Protein AF-A0A125QHY8-F1 (afdb_monomer)

Radius of gyration: 16.44 Å; Cα contacts (8 Å, |Δi|>4): 92; chains: 1; bounding box: 34×22×56 Å

Structure (mmCIF, N/CA/C/O backbone):
data_AF-A0A125QHY8-F1
#
_entry.id   AF-A0A125QHY8-F1
#
loop_
_atom_site.group_PDB
_atom_site.id
_atom_site.type_symbol
_atom_site.label_atom_id
_atom_site.label_alt_id
_atom_site.label_comp_id
_atom_site.label_asym_id
_atom_site.label_entity_id
_atom_site.label_seq_id
_atom_site.pdbx_PDB_ins_code
_atom_site.Cartn_x
_atom_site.Cartn_y
_atom_site.Cartn_z
_atom_site.occu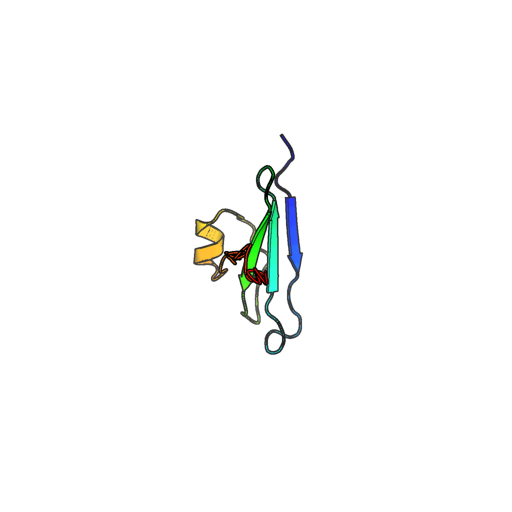pancy
_atom_site.B_iso_or_equiv
_atom_site.auth_seq_id
_atom_site.auth_comp_id
_atom_site.auth_asym_id
_atom_site.auth_atom_id
_atom_site.pdbx_PDB_model_num
ATOM 1 N N . MET A 1 1 ? -19.271 14.869 8.918 1.00 53.28 1 MET A N 1
ATOM 2 C CA . MET A 1 1 ? -18.326 13.791 8.555 1.00 53.28 1 MET A CA 1
ATOM 3 C C . MET A 1 1 ? -17.267 14.384 7.642 1.00 53.28 1 MET A C 1
ATOM 5 O O . MET A 1 1 ? -17.637 15.159 6.770 1.00 53.28 1 MET A O 1
ATOM 9 N N . LEU A 1 2 ? -15.984 14.098 7.877 1.00 55.75 2 LEU A N 1
ATOM 10 C CA . LEU A 1 2 ? -14.904 14.491 6.963 1.00 55.75 2 LEU A CA 1
ATOM 11 C C . LEU A 1 2 ? -15.039 13.669 5.673 1.00 55.75 2 LEU A C 1
ATOM 13 O O . LEU A 1 2 ? -15.354 12.481 5.746 1.00 55.75 2 LEU A O 1
ATOM 17 N N . ALA A 1 3 ? -14.854 14.294 4.510 1.00 60.03 3 ALA A N 1
ATOM 18 C CA . ALA A 1 3 ? -14.831 13.564 3.245 1.00 60.03 3 ALA A CA 1
ATOM 19 C C . ALA A 1 3 ? -13.652 12.568 3.241 1.00 60.03 3 ALA A C 1
ATOM 21 O O . ALA A 1 3 ? -12.616 12.883 3.836 1.00 60.03 3 ALA A O 1
ATOM 22 N N . PRO A 1 4 ? -13.776 11.398 2.585 1.00 68.06 4 PRO A N 1
ATOM 23 C CA . PRO A 1 4 ? -12.665 10.464 2.448 1.00 68.06 4 PRO A CA 1
ATOM 24 C C . PRO A 1 4 ? -11.469 11.182 1.823 1.00 68.06 4 PRO A C 1
ATOM 26 O O . PRO A 1 4 ? -11.569 11.721 0.721 1.00 68.06 4 PRO A O 1
ATOM 29 N N . ALA A 1 5 ? -10.351 11.210 2.544 1.00 84.94 5 ALA A N 1
ATOM 30 C CA . ALA A 1 5 ? -9.110 11.800 2.071 1.00 84.94 5 ALA A CA 1
ATOM 31 C C . ALA A 1 5 ? -8.089 10.689 1.849 1.00 84.94 5 ALA A C 1
ATOM 33 O O . ALA A 1 5 ? -7.936 9.792 2.681 1.00 84.94 5 ALA A O 1
ATOM 34 N N . ALA A 1 6 ? -7.387 10.756 0.724 1.00 91.31 6 ALA A N 1
ATOM 35 C CA . ALA A 1 6 ? -6.319 9.829 0.409 1.00 91.31 6 ALA A CA 1
ATOM 36 C C . ALA A 1 6 ? -5.100 10.583 -0.107 1.00 91.31 6 ALA A C 1
ATOM 38 O O . ALA A 1 6 ? -5.217 11.553 -0.855 1.00 91.31 6 ALA A O 1
ATOM 39 N N . TYR A 1 7 ? -3.929 10.111 0.298 1.00 93.00 7 TYR A N 1
ATOM 40 C CA . TYR A 1 7 ? -2.646 10.555 -0.212 1.00 93.00 7 TYR A CA 1
ATOM 41 C C . TYR A 1 7 ? -1.967 9.379 -0.905 1.00 93.00 7 TYR A C 1
ATOM 43 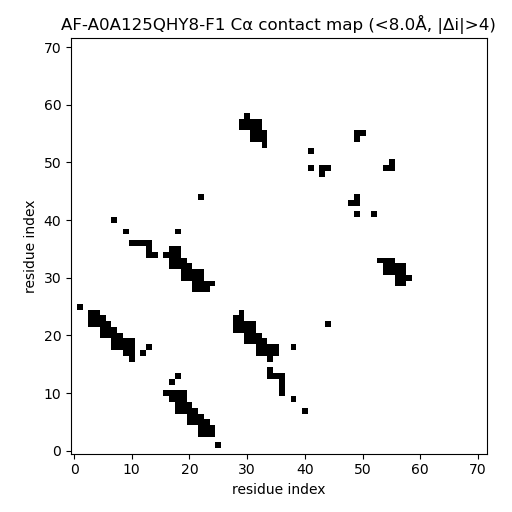O O . TYR A 1 7 ? -1.791 8.323 -0.300 1.00 93.00 7 TYR A O 1
ATOM 51 N N . LEU A 1 8 ? -1.590 9.566 -2.169 1.00 94.00 8 LEU A N 1
ATOM 52 C CA . LEU A 1 8 ? -0.927 8.555 -2.984 1.00 94.00 8 LEU A CA 1
ATOM 53 C C . LEU A 1 8 ? 0.469 9.040 -3.382 1.00 94.00 8 LEU A C 1
ATOM 55 O O . LEU A 1 8 ? 0.610 10.052 -4.065 1.00 94.00 8 LEU A O 1
ATOM 59 N N . GLY A 1 9 ? 1.485 8.273 -2.998 1.00 94.06 9 GLY A N 1
ATOM 60 C CA . GLY A 1 9 ? 2.862 8.423 -3.450 1.00 94.06 9 GLY A CA 1
ATOM 61 C C . GLY A 1 9 ? 3.263 7.239 -4.323 1.00 94.06 9 GLY A C 1
ATOM 62 O O . GLY A 1 9 ? 3.450 6.133 -3.819 1.00 94.06 9 GLY A O 1
ATOM 63 N N . LEU A 1 10 ? 3.412 7.466 -5.630 1.00 93.19 10 LEU A N 1
ATOM 64 C CA . LEU A 1 10 ? 3.937 6.461 -6.556 1.00 93.19 10 LEU A CA 1
ATOM 65 C C . LEU A 1 10 ? 5.464 6.525 -6.588 1.00 93.19 10 LEU A C 1
ATOM 67 O O . LEU A 1 10 ? 6.046 7.588 -6.816 1.00 93.19 10 LEU A O 1
ATOM 71 N N . SER A 1 11 ? 6.116 5.385 -6.371 1.00 91.69 11 SER A N 1
ATOM 72 C CA . SER A 1 11 ? 7.575 5.309 -6.428 1.00 91.69 11 SER A CA 1
ATOM 73 C C . SER A 1 11 ? 8.068 5.333 -7.872 1.00 91.69 11 SER A C 1
ATOM 75 O O . SER A 1 11 ? 7.637 4.531 -8.695 1.00 91.69 11 SER A O 1
ATOM 77 N N . GLN A 1 12 ? 9.026 6.215 -8.164 1.00 88.38 12 GLN A N 1
ATOM 78 C CA . GLN A 1 12 ? 9.757 6.228 -9.438 1.00 88.38 12 GLN A CA 1
ATOM 79 C C . GLN A 1 12 ? 10.921 5.218 -9.457 1.00 88.38 12 GLN A C 1
ATOM 81 O O . GLN A 1 12 ? 11.508 4.969 -10.506 1.00 88.38 12 GLN A O 1
ATOM 86 N N . ALA A 1 13 ? 11.261 4.623 -8.306 1.00 89.25 13 ALA A N 1
ATOM 87 C CA . ALA A 1 13 ? 12.316 3.617 -8.162 1.00 89.25 13 ALA A CA 1
ATOM 88 C C . ALA A 1 13 ? 11.807 2.407 -7.345 1.00 89.25 13 ALA A C 1
ATOM 90 O O . ALA A 1 13 ? 12.191 2.235 -6.183 1.00 89.25 13 ALA A O 1
ATOM 91 N N . PRO A 1 14 ? 10.956 1.545 -7.939 1.00 83.69 14 PRO A N 1
ATOM 92 C CA . PRO A 1 14 ? 10.287 0.429 -7.254 1.00 83.69 14 PRO A CA 1
ATOM 93 C C . PRO A 1 14 ? 11.247 -0.577 -6.602 1.00 83.69 14 PRO A C 1
ATOM 95 O O . PRO A 1 14 ? 10.898 -1.228 -5.620 1.00 83.69 14 PRO A O 1
ATOM 98 N N . ALA A 1 15 ? 12.471 -0.686 -7.133 1.00 84.94 15 ALA A N 1
ATOM 99 C CA . ALA A 1 15 ? 13.526 -1.542 -6.593 1.00 84.94 15 ALA A CA 1
ATOM 100 C C . ALA A 1 15 ? 14.074 -1.056 -5.237 1.00 84.94 15 ALA A C 1
ATOM 102 O O . ALA A 1 15 ? 14.578 -1.863 -4.461 1.00 84.94 15 ALA A O 1
ATOM 103 N N . THR A 1 16 ? 13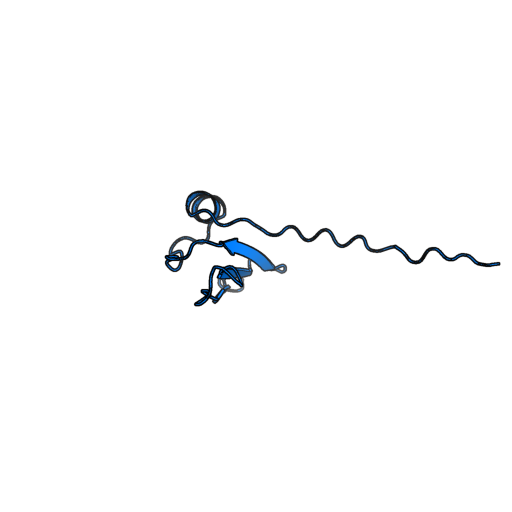.969 0.245 -4.949 1.00 87.06 16 THR A N 1
ATOM 104 C CA . THR A 1 16 ? 14.475 0.863 -3.713 1.00 87.06 16 THR A CA 1
ATOM 105 C C . THR A 1 16 ? 13.351 1.124 -2.716 1.00 87.06 16 THR A C 1
ATOM 107 O O . THR A 1 16 ? 13.532 0.937 -1.516 1.00 87.06 16 THR A O 1
ATOM 110 N N . SER A 1 17 ? 12.180 1.551 -3.196 1.00 85.56 17 SER A N 1
ATOM 111 C CA . SER A 1 17 ? 11.006 1.812 -2.361 1.00 85.56 17 SER A CA 1
ATOM 112 C C . SER A 1 17 ? 9.721 1.484 -3.113 1.00 85.56 17 SER A C 1
ATOM 114 O O . SER A 1 17 ? 9.614 1.768 -4.305 1.00 85.56 17 SER A O 1
ATOM 116 N N . GLY A 1 18 ? 8.734 0.926 -2.411 1.00 90.94 18 GLY A N 1
ATOM 117 C CA . GLY A 1 18 ? 7.388 0.723 -2.948 1.00 90.94 18 GLY A CA 1
ATOM 118 C C . GLY A 1 18 ? 6.570 2.016 -2.993 1.00 90.94 18 GLY A C 1
ATOM 119 O O . GLY A 1 18 ? 6.932 3.027 -2.393 1.00 90.94 18 GLY A O 1
ATOM 120 N N . SER A 1 19 ? 5.445 1.962 -3.696 1.00 94.94 19 SER A N 1
ATOM 121 C CA . SER A 1 19 ? 4.403 2.985 -3.652 1.00 94.94 19 SER A CA 1
ATOM 122 C C . SER A 1 19 ? 3.625 2.901 -2.338 1.00 94.94 19 SER A C 1
ATOM 124 O O . SER A 1 19 ? 3.436 1.811 -1.793 1.00 94.94 19 SER A O 1
ATOM 126 N N . LEU A 1 20 ? 3.162 4.052 -1.854 1.00 95.00 20 LEU A N 1
ATOM 127 C CA . LEU A 1 20 ? 2.436 4.208 -0.598 1.00 95.00 20 LEU A CA 1
ATOM 128 C C . LEU A 1 20 ? 1.095 4.896 -0.841 1.00 95.00 20 LEU A C 1
ATOM 130 O O . LEU A 1 20 ? 1.019 5.910 -1.531 1.00 95.00 20 LEU A O 1
ATOM 134 N N . LEU A 1 21 ? 0.050 4.363 -0.224 1.00 95.25 21 LEU A N 1
ATOM 135 C CA . LEU A 1 21 ? -1.271 4.964 -0.154 1.00 95.25 21 LEU A CA 1
ATOM 136 C C . LEU A 1 21 ? -1.639 5.120 1.323 1.00 95.25 21 LEU A C 1
ATOM 138 O O . LEU A 1 21 ? -1.671 4.143 2.064 1.00 95.25 21 LEU A O 1
ATOM 142 N N . MET A 1 22 ? -1.927 6.346 1.747 1.00 94.06 22 MET A N 1
ATOM 143 C CA . MET A 1 22 ? -2.521 6.634 3.049 1.00 94.06 22 MET A CA 1
ATOM 144 C C . MET A 1 22 ? -3.982 6.999 2.837 1.00 94.06 22 MET A C 1
ATOM 146 O O . MET A 1 22 ? -4.282 7.935 2.096 1.00 94.06 22 MET A O 1
ATOM 150 N N . ARG A 1 23 ? -4.887 6.278 3.489 1.00 92.19 23 ARG A N 1
ATOM 151 C CA . ARG A 1 23 ? -6.332 6.482 3.386 1.00 92.19 23 ARG A CA 1
ATOM 152 C C . ARG A 1 23 ? -6.874 6.849 4.760 1.00 92.19 23 ARG A C 1
ATOM 154 O O . ARG A 1 23 ? -6.692 6.096 5.706 1.00 92.19 23 ARG A O 1
ATOM 161 N N . VAL A 1 24 ? -7.537 7.994 4.877 1.00 88.62 24 VAL A N 1
ATOM 162 C CA . VAL A 1 24 ? -8.126 8.458 6.139 1.00 88.62 24 VAL A CA 1
ATOM 163 C C . VAL A 1 24 ? -9.609 8.108 6.145 1.00 88.62 24 VAL A C 1
ATOM 165 O O . VAL A 1 24 ? -10.394 8.703 5.401 1.00 88.62 24 VAL A O 1
ATOM 168 N N . GLN A 1 25 ? -9.991 7.139 6.977 1.00 82.12 25 GLN A N 1
ATOM 169 C CA . GLN A 1 25 ? -11.385 6.772 7.221 1.00 82.12 25 GLN A CA 1
ATOM 170 C C . GLN A 1 25 ? -11.701 6.981 8.704 1.00 82.12 25 GLN A C 1
ATOM 172 O O . GLN A 1 25 ? -11.266 6.228 9.566 1.00 82.12 25 GLN A O 1
ATOM 177 N N . GLY A 1 26 ? -12.457 8.032 9.027 1.00 80.75 26 GLY A N 1
ATOM 178 C CA . GLY A 1 26 ? -12.726 8.377 10.424 1.00 80.75 26 GLY A CA 1
ATOM 179 C C . GLY A 1 26 ? -11.520 9.037 11.099 1.00 80.75 26 GLY A C 1
ATOM 180 O O . GLY A 1 26 ? -11.015 10.037 10.592 1.00 80.75 26 GLY A O 1
ATOM 181 N N . SER A 1 27 ? -11.115 8.536 12.268 1.00 78.81 27 SER A N 1
ATOM 182 C CA . SER A 1 27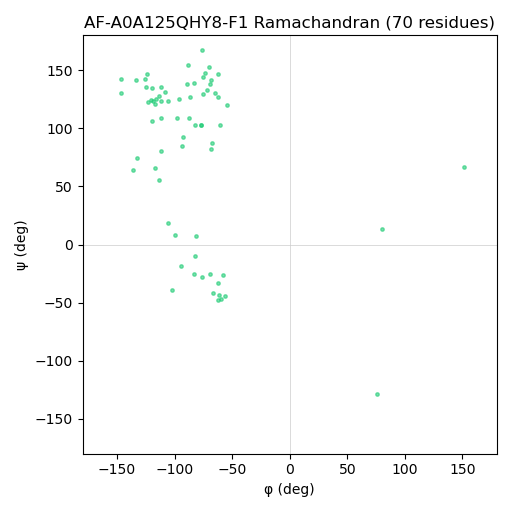 ? -10.067 9.140 13.107 1.00 78.81 27 SER A CA 1
ATOM 183 C C . SER A 1 27 ? -8.670 8.563 12.892 1.00 78.81 27 SER A C 1
ATOM 185 O O . SER A 1 27 ? -7.700 9.208 13.282 1.00 78.81 27 SER A O 1
ATOM 187 N N . GLU A 1 28 ? -8.556 7.376 12.298 1.00 82.19 28 GLU A N 1
ATOM 188 C CA . GLU A 1 28 ? -7.279 6.683 12.125 1.00 82.19 28 GLU A CA 1
ATOM 189 C C . GLU A 1 28 ? -6.981 6.461 10.634 1.00 82.19 28 GLU A C 1
ATOM 191 O O . GLU A 1 28 ? -7.879 6.101 9.866 1.00 82.19 28 GLU A O 1
ATOM 196 N N . PRO A 1 29 ? -5.744 6.731 10.185 1.00 88.50 29 PRO A N 1
ATOM 197 C CA . PRO A 1 29 ? -5.339 6.451 8.819 1.00 88.50 29 PRO A CA 1
ATOM 198 C C . PRO A 1 29 ? -4.913 4.990 8.646 1.00 88.50 29 PRO A C 1
ATOM 200 O O . PRO A 1 29 ? -4.131 4.461 9.434 1.00 88.50 29 PRO A O 1
ATOM 203 N N . ASP A 1 30 ? -5.324 4.389 7.534 1.00 91.38 30 ASP A N 1
ATOM 204 C CA . ASP A 1 30 ? -4.752 3.141 7.041 1.00 91.38 30 ASP A CA 1
ATOM 205 C C . ASP A 1 30 ? -3.576 3.434 6.113 1.00 91.38 30 ASP A C 1
ATOM 207 O O . ASP A 1 30 ? -3.662 4.298 5.231 1.00 91.38 30 ASP A O 1
ATOM 211 N N . ILE A 1 31 ? -2.501 2.663 6.252 1.00 92.69 31 ILE A N 1
ATOM 212 C CA . ILE A 1 31 ? -1.353 2.710 5.346 1.00 92.69 31 ILE A CA 1
ATOM 213 C C . ILE A 1 31 ? -1.336 1.450 4.493 1.00 92.69 31 ILE A C 1
ATOM 215 O O . ILE A 1 31 ? -1.420 0.340 5.008 1.00 92.69 31 ILE A O 1
ATOM 219 N N . TRP A 1 32 ? -1.179 1.626 3.187 1.00 95.56 32 TRP A N 1
ATOM 220 C CA . TRP A 1 32 ? -1.107 0.562 2.196 1.00 95.56 32 TRP A CA 1
ATOM 221 C C . TRP A 1 32 ? 0.164 0.704 1.361 1.00 95.56 32 TRP A C 1
ATOM 223 O O . TRP A 1 32 ? 0.569 1.815 1.012 1.00 95.56 32 TRP A O 1
ATOM 233 N N . LEU A 1 33 ? 0.785 -0.422 1.011 1.00 95.06 33 LEU A N 1
ATOM 234 C CA . LEU A 1 33 ? 2.002 -0.480 0.202 1.00 95.06 33 LEU A CA 1
ATOM 235 C C . LEU A 1 33 ? 1.811 -1.359 -1.035 1.00 95.06 33 LEU A C 1
ATOM 237 O O . LEU A 1 33 ? 1.117 -2.373 -0.985 1.00 95.06 33 LEU A O 1
ATOM 241 N N . ASN A 1 34 ? 2.476 -1.002 -2.134 1.00 94.94 34 AS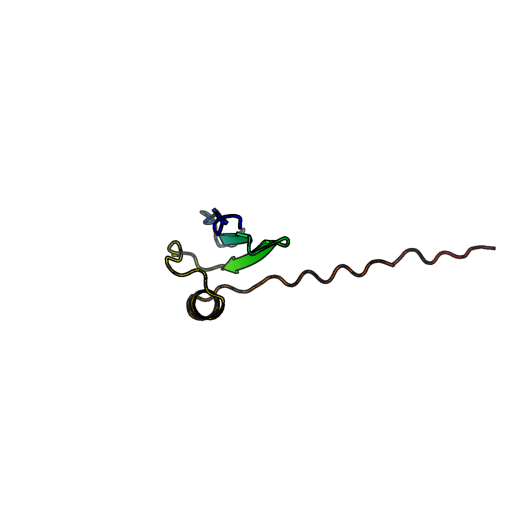N A N 1
ATOM 242 C CA . ASN A 1 34 ? 2.560 -1.832 -3.336 1.00 94.94 34 ASN A CA 1
ATOM 243 C C . ASN A 1 34 ? 3.917 -1.633 -4.027 1.00 94.94 34 ASN A C 1
ATOM 245 O O . ASN A 1 34 ? 4.348 -0.504 -4.251 1.00 94.94 34 ASN A O 1
ATOM 249 N N . ARG A 1 35 ? 4.619 -2.722 -4.357 1.00 92.38 35 ARG A N 1
ATOM 250 C CA . ARG A 1 35 ? 5.982 -2.682 -4.929 1.00 92.38 35 ARG A CA 1
ATOM 251 C C . ARG A 1 35 ? 6.024 -2.855 -6.450 1.00 92.38 35 ARG A C 1
ATOM 253 O O . ARG A 1 35 ? 7.102 -3.008 -7.018 1.00 92.38 35 ARG A O 1
ATOM 260 N N . SER A 1 36 ? 4.872 -2.847 -7.111 1.00 91.25 36 SER A N 1
ATOM 261 C CA . SER A 1 36 ? 4.799 -2.988 -8.566 1.00 91.25 36 SER A CA 1
ATOM 262 C C . SER A 1 36 ? 5.371 -1.759 -9.268 1.00 91.25 36 SER A C 1
ATOM 264 O O . SER A 1 36 ? 5.149 -0.629 -8.837 1.00 91.25 36 SER A O 1
ATOM 266 N N . ALA A 1 37 ? 6.079 -1.983 -10.377 1.00 86.00 37 ALA A N 1
ATOM 267 C CA . ALA A 1 37 ? 6.747 -0.911 -11.112 1.00 86.00 37 ALA A CA 1
ATOM 268 C C . ALA A 1 37 ? 5.809 -0.044 -11.963 1.00 86.00 37 ALA A C 1
ATOM 270 O O . ALA A 1 37 ? 6.077 1.134 -12.161 1.00 86.00 37 ALA A O 1
ATOM 271 N N . ASN A 1 38 ? 4.697 -0.617 -12.425 1.00 85.38 38 ASN A N 1
ATOM 272 C CA . ASN A 1 38 ? 3.727 0.050 -13.291 1.00 85.38 38 ASN A CA 1
ATOM 273 C C . ASN A 1 38 ? 2.385 0.158 -12.570 1.00 85.38 38 ASN A C 1
ATOM 275 O O . ASN A 1 38 ? 1.415 -0.509 -12.930 1.00 85.38 38 ASN A O 1
ATOM 279 N N . LEU A 1 39 ? 2.358 0.944 -11.498 1.00 89.62 39 LEU A N 1
ATOM 280 C CA . LEU A 1 39 ? 1.177 1.085 -10.660 1.00 89.62 39 LEU A CA 1
ATOM 281 C C . LEU A 1 39 ? 0.367 2.322 -11.056 1.00 89.62 39 LEU A C 1
ATOM 283 O O . LEU A 1 39 ? 0.891 3.434 -11.078 1.00 89.62 39 LEU A O 1
ATOM 287 N N . ALA A 1 40 ? -0.917 2.127 -11.347 1.00 87.94 40 ALA A N 1
ATOM 288 C CA . ALA A 1 40 ? -1.862 3.219 -11.548 1.00 87.94 40 ALA A CA 1
ATOM 289 C C . ALA A 1 40 ? -2.505 3.636 -10.218 1.00 87.94 40 ALA A C 1
ATOM 291 O O . ALA A 1 40 ? -2.615 2.837 -9.285 1.00 87.94 40 ALA A O 1
ATOM 292 N N . ALA A 1 41 ? -2.957 4.888 -10.145 1.00 86.75 41 ALA A N 1
ATOM 293 C CA . ALA A 1 41 ? -3.741 5.360 -9.012 1.00 86.75 41 ALA A CA 1
ATOM 294 C C . ALA A 1 41 ? -5.063 4.571 -8.912 1.00 86.75 41 ALA A C 1
ATOM 296 O O . ALA A 1 41 ? -5.790 4.509 -9.909 1.00 86.75 41 ALA A O 1
ATOM 297 N N . PRO A 1 42 ? -5.401 3.979 -7.750 1.00 89.56 42 PRO A N 1
ATOM 298 C CA . PRO A 1 42 ? -6.684 3.307 -7.570 1.00 89.56 42 PRO A CA 1
ATOM 299 C C . PRO A 1 42 ? -7.836 4.312 -7.662 1.00 89.56 42 PRO A C 1
ATOM 301 O O . PRO A 1 42 ? -7.817 5.344 -6.993 1.00 89.56 42 PRO A O 1
ATOM 304 N N . SER A 1 43 ? -8.846 4.008 -8.474 1.00 89.50 43 SER A N 1
ATOM 305 C CA . SER A 1 43 ? -10.101 4.770 -8.528 1.00 89.50 43 SER A CA 1
ATOM 306 C C . SER A 1 43 ? -11.089 4.350 -7.437 1.00 89.50 43 SER A C 1
ATOM 308 O O . SER A 1 43 ? -11.938 5.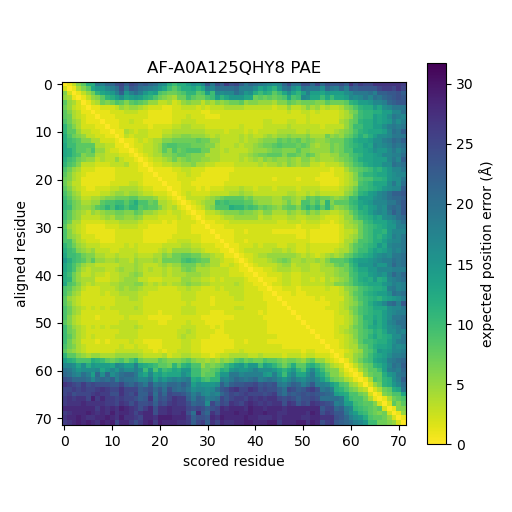141 -7.034 1.00 89.50 43 SER A O 1
ATOM 310 N N . ASP A 1 44 ? -10.960 3.113 -6.959 1.00 92.19 44 ASP A N 1
ATOM 311 C CA . ASP A 1 44 ? -11.710 2.539 -5.850 1.00 92.19 44 ASP A CA 1
ATOM 312 C C . ASP A 1 44 ? -10.748 2.304 -4.679 1.00 92.19 44 ASP A C 1
ATOM 314 O O . ASP A 1 44 ? -9.719 1.639 -4.818 1.00 92.19 44 ASP A O 1
ATOM 318 N N . LEU A 1 45 ? -11.077 2.901 -3.535 1.00 92.38 45 LEU A N 1
ATOM 319 C CA . LEU A 1 45 ? -10.285 2.842 -2.312 1.00 92.38 45 LEU A CA 1
ATOM 320 C C . LEU A 1 45 ? -10.915 1.926 -1.264 1.00 92.38 45 LEU A C 1
ATOM 322 O O . LEU A 1 45 ? -10.588 2.077 -0.094 1.00 92.38 45 LEU A O 1
ATOM 326 N N . THR A 1 46 ? -11.826 1.022 -1.625 1.00 92.62 46 THR A N 1
ATOM 327 C CA . THR A 1 46 ? -12.300 -0.044 -0.730 1.00 92.62 46 THR A CA 1
ATOM 328 C C . THR A 1 46 ? -11.204 -1.082 -0.485 1.00 92.62 46 THR A C 1
ATOM 330 O O . THR A 1 46 ? -10.341 -1.304 -1.333 1.00 92.62 46 THR A O 1
ATOM 333 N N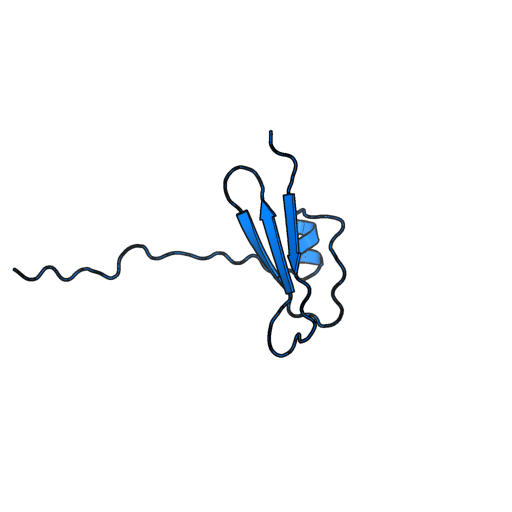 . ASP A 1 47 ? -11.237 -1.756 0.669 1.00 93.69 47 ASP A N 1
ATOM 334 C CA . ASP A 1 47 ? -10.222 -2.7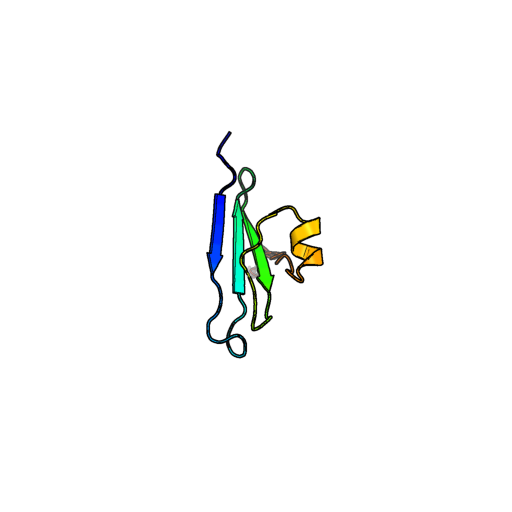63 1.024 1.00 93.69 47 ASP A CA 1
ATOM 335 C C . ASP A 1 47 ? -10.122 -3.864 -0.032 1.00 93.69 47 ASP A C 1
ATOM 337 O O . ASP A 1 47 ? -9.032 -4.230 -0.461 1.00 93.69 47 ASP A O 1
ATOM 341 N N . GLN A 1 48 ? -11.271 -4.355 -0.503 1.00 95.31 48 GLN A N 1
ATOM 342 C CA . GLN A 1 48 ? -11.330 -5.405 -1.513 1.00 95.31 48 GLN A CA 1
ATOM 343 C C . GLN A 1 48 ? -10.684 -4.969 -2.835 1.00 95.31 48 GLN A C 1
ATOM 345 O O . GLN A 1 48 ? -9.937 -5.750 -3.425 1.00 95.31 48 GLN A O 1
ATOM 350 N N . ALA A 1 49 ? -10.940 -3.739 -3.294 1.00 94.25 49 ALA A N 1
ATOM 351 C CA . ALA A 1 49 ? -10.342 -3.216 -4.520 1.00 94.25 49 ALA A CA 1
ATOM 352 C C . ALA A 1 49 ? -8.825 -3.033 -4.379 1.00 94.25 49 ALA A C 1
ATOM 354 O O . ALA A 1 49 ? -8.071 -3.407 -5.279 1.00 94.25 49 ALA A O 1
ATOM 355 N N . LEU A 1 50 ? -8.367 -2.526 -3.230 1.00 95.00 50 LEU A N 1
ATOM 356 C CA . LEU A 1 50 ? -6.944 -2.363 -2.934 1.00 95.00 50 LEU A CA 1
ATOM 357 C C . LEU A 1 50 ? -6.223 -3.717 -2.906 1.00 95.00 50 LEU A C 1
ATOM 359 O O . LEU A 1 50 ? -5.212 -3.881 -3.592 1.00 95.00 50 LEU A O 1
ATOM 363 N N . ILE A 1 51 ? -6.775 -4.710 -2.204 1.00 95.25 51 ILE A N 1
ATOM 364 C CA . ILE A 1 51 ? -6.233 -6.077 -2.155 1.00 95.25 51 ILE A CA 1
ATOM 365 C C . ILE A 1 51 ? -6.186 -6.695 -3.558 1.00 95.25 51 ILE A C 1
ATOM 367 O O . ILE A 1 51 ? -5.158 -7.244 -3.954 1.00 95.25 51 ILE A O 1
ATOM 371 N N . ALA A 1 52 ? -7.266 -6.576 -4.337 1.00 94.94 52 ALA A N 1
ATOM 372 C CA . ALA A 1 52 ? -7.328 -7.101 -5.702 1.00 94.94 52 ALA A CA 1
ATOM 373 C C . ALA A 1 52 ? -6.298 -6.439 -6.638 1.00 94.94 52 ALA A C 1
ATOM 375 O O . ALA A 1 52 ? -5.752 -7.100 -7.519 1.00 94.94 52 ALA A O 1
ATOM 376 N N . ALA A 1 53 ? -5.987 -5.159 -6.419 1.00 93.94 53 ALA A N 1
ATOM 377 C CA . ALA A 1 53 ? -4.937 -4.423 -7.123 1.00 93.94 53 ALA A CA 1
ATOM 378 C C . ALA A 1 53 ? -3.516 -4.671 -6.559 1.00 93.94 53 ALA A C 1
ATOM 380 O O . ALA A 1 53 ? -2.556 -4.015 -6.971 1.00 93.94 53 ALA A O 1
ATOM 381 N N . GLY A 1 54 ? -3.361 -5.615 -5.624 1.00 94.44 54 GLY A N 1
ATOM 382 C CA . GLY A 1 54 ? -2.073 -6.031 -5.064 1.00 94.44 54 GLY A CA 1
ATOM 383 C C . GLY A 1 54 ? -1.521 -5.110 -3.976 1.00 94.44 54 GLY A C 1
ATOM 384 O O . GLY A 1 54 ? -0.342 -5.209 -3.635 1.00 94.44 54 GLY A O 1
ATOM 385 N N . TRP A 1 55 ? -2.335 -4.199 -3.439 1.00 96.12 55 TRP A N 1
ATOM 386 C CA . TRP A 1 55 ? -1.956 -3.406 -2.275 1.00 96.12 55 TRP A CA 1
ATOM 387 C C . TRP A 1 55 ? -2.037 -4.240 -1.000 1.00 96.12 55 TRP A C 1
ATOM 389 O O . TRP A 1 55 ? -2.935 -5.062 -0.822 1.00 96.12 55 TRP A O 1
ATOM 399 N N . GLN A 1 56 ? -1.108 -3.987 -0.086 1.00 95.12 56 GLN A N 1
ATOM 400 C CA . GLN A 1 56 ? -1.030 -4.660 1.205 1.00 95.12 56 GLN A CA 1
ATOM 401 C C . GLN A 1 56 ? -1.130 -3.624 2.322 1.00 95.12 56 GLN A C 1
ATOM 403 O O . GLN A 1 56 ? -0.342 -2.676 2.350 1.00 95.12 56 GLN A O 1
ATOM 408 N N . GLN A 1 57 ? -2.087 -3.796 3.235 1.00 94.31 57 GLN A N 1
ATOM 409 C CA . GLN A 1 57 ? -2.232 -2.926 4.399 1.00 94.31 57 GLN A CA 1
ATOM 410 C C . GLN A 1 57 ? -1.099 -3.192 5.392 1.00 94.31 57 GLN A C 1
ATOM 412 O O . GLN A 1 57 ? -0.788 -4.338 5.723 1.00 94.31 57 GLN A O 1
ATOM 417 N N . VAL A 1 58 ? -0.479 -2.123 5.875 1.00 90.75 58 VAL A N 1
ATOM 418 C CA . VAL A 1 58 ? 0.519 -2.174 6.934 1.00 90.75 58 VAL A CA 1
ATOM 419 C C . VAL A 1 58 ? -0.207 -2.100 8.265 1.00 90.75 58 VAL A C 1
ATOM 421 O O . VAL A 1 58 ? -0.707 -1.048 8.654 1.00 90.75 58 VAL A O 1
ATOM 424 N N . VAL A 1 59 ? -0.227 -3.219 8.982 1.00 82.06 59 VAL A N 1
ATOM 425 C CA . VAL A 1 59 ? -0.682 -3.264 10.371 1.00 82.06 59 VAL A CA 1
ATOM 426 C C . VAL A 1 59 ? 0.548 -3.091 11.253 1.00 82.06 59 VAL A C 1
ATOM 428 O O . VAL A 1 59 ? 1.275 -4.043 11.531 1.00 82.06 59 VAL A O 1
ATOM 431 N N . ALA A 1 60 ? 0.839 -1.848 11.633 1.00 68.38 60 ALA A N 1
ATOM 432 C CA . ALA A 1 60 ? 1.900 -1.577 12.592 1.00 68.38 60 ALA A CA 1
ATOM 433 C C . ALA A 1 60 ? 1.385 -1.908 13.997 1.00 68.38 60 ALA A C 1
ATOM 435 O O . ALA A 1 60 ? 0.617 -1.149 14.584 1.00 68.38 60 ALA A O 1
ATOM 436 N N . GLN A 1 61 ? 1.804 -3.049 14.539 1.00 59.59 61 GLN A N 1
ATOM 437 C CA . GLN A 1 61 ? 1.593 -3.352 15.947 1.00 59.59 61 GLN A CA 1
ATOM 438 C C . GLN A 1 61 ? 2.705 -2.653 16.737 1.00 59.59 61 GLN A C 1
ATOM 440 O O . GLN A 1 61 ? 3.863 -3.064 16.710 1.00 59.59 61 GLN A O 1
ATOM 445 N N . PHE A 1 62 ? 2.376 -1.533 17.379 1.00 56.91 62 PHE A N 1
ATOM 446 C CA . PHE A 1 62 ? 3.286 -0.902 18.328 1.00 56.91 62 PHE A CA 1
ATOM 447 C C . PHE A 1 62 ? 3.235 -1.695 19.634 1.00 56.91 62 PHE A C 1
ATOM 449 O O . PHE A 1 62 ? 2.296 -1.540 20.416 1.00 56.91 62 PHE A O 1
ATOM 456 N N . ASP A 1 63 ? 4.247 -2.525 19.892 1.00 56.53 63 ASP A N 1
ATOM 457 C CA . ASP A 1 63 ? 4.476 -3.077 21.228 1.00 56.53 63 ASP A CA 1
ATOM 458 C C . ASP A 1 63 ? 4.901 -1.937 22.164 1.00 56.53 63 ASP A C 1
ATOM 460 O O . ASP A 1 63 ? 6.081 -1.619 22.340 1.00 56.53 63 ASP A O 1
ATOM 464 N N . ALA A 1 64 ? 3.913 -1.268 22.755 1.00 61.31 64 ALA A N 1
ATOM 465 C CA . ALA A 1 64 ? 4.119 -0.289 23.807 1.00 61.31 64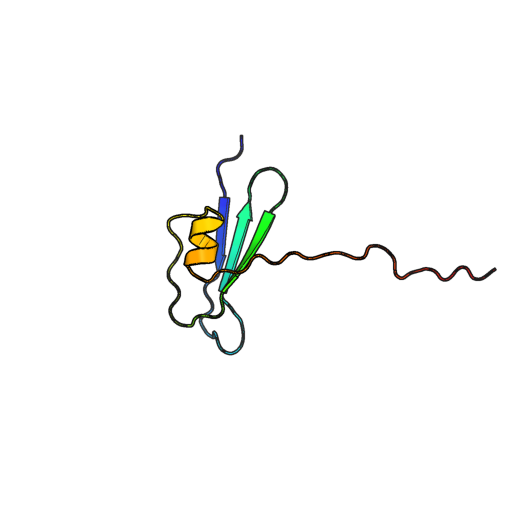 ALA A CA 1
ATOM 466 C C . ALA A 1 64 ? 4.605 -1.000 25.083 1.00 61.31 64 ALA A C 1
ATOM 468 O O . ALA A 1 64 ? 3.819 -1.294 25.980 1.00 61.31 64 ALA A O 1
ATOM 469 N N . GLY A 1 65 ? 5.905 -1.291 25.186 1.00 59.47 65 GLY A N 1
ATOM 470 C CA . GLY A 1 65 ? 6.493 -1.668 26.473 1.00 59.47 65 GLY A CA 1
ATOM 471 C C . GLY A 1 65 ? 7.707 -2.585 26.435 1.00 59.47 65 GLY A C 1
ATOM 472 O O . GLY A 1 65 ? 7.654 -3.675 26.996 1.00 59.47 65 GLY A O 1
ATOM 473 N N . VAL A 1 66 ? 8.843 -2.115 25.912 1.00 64.25 66 VAL A N 1
ATOM 474 C CA . VAL A 1 66 ? 10.155 -2.693 26.268 1.00 64.25 66 VAL A CA 1
ATOM 475 C C . VAL A 1 66 ? 10.993 -1.681 27.049 1.00 64.25 66 VAL A C 1
ATOM 477 O O . VAL A 1 66 ? 12.122 -1.363 26.704 1.00 64.25 66 VAL A O 1
ATOM 480 N N . THR A 1 67 ? 10.442 -1.175 28.149 1.00 63.34 67 THR A N 1
ATOM 481 C CA . THR A 1 67 ? 11.227 -0.565 29.235 1.00 63.34 67 THR A CA 1
ATOM 482 C C . THR A 1 67 ? 10.704 -1.057 30.578 1.00 63.34 67 THR A C 1
ATOM 484 O O . THR A 1 67 ? 10.219 -0.305 31.414 1.00 63.34 67 THR A O 1
ATOM 487 N N . ARG A 1 68 ? 10.834 -2.366 30.821 1.00 65.31 68 ARG A N 1
ATOM 488 C CA . ARG A 1 68 ? 10.898 -2.882 32.193 1.00 65.31 68 ARG A CA 1
ATOM 489 C C . ARG A 1 68 ? 12.363 -3.003 32.598 1.00 65.31 68 ARG A C 1
ATOM 491 O O . ARG A 1 68 ? 12.950 -4.072 32.500 1.00 65.31 68 ARG A O 1
ATOM 498 N N . GLN A 1 69 ? 12.946 -1.912 33.082 1.00 62.78 69 GLN A N 1
ATOM 499 C CA . GLN A 1 69 ? 13.993 -2.025 34.093 1.00 62.78 69 GLN A CA 1
ATOM 500 C C . GLN A 1 69 ? 13.431 -1.463 35.394 1.00 62.78 69 GLN A C 1
ATOM 502 O O . GLN A 1 69 ? 13.682 -0.324 35.767 1.00 62.78 69 GLN A O 1
ATOM 507 N N . HIS A 1 70 ? 12.650 -2.301 36.083 1.00 55.47 70 HIS A N 1
ATOM 508 C CA . HIS A 1 70 ? 12.639 -2.247 37.538 1.00 55.47 70 HIS A CA 1
ATOM 509 C C . HIS A 1 70 ? 14.072 -2.559 37.976 1.00 55.47 70 HIS A C 1
ATOM 511 O O . HIS A 1 70 ? 14.500 -3.713 37.924 1.00 55.47 70 HIS A O 1
ATOM 517 N N . ARG A 1 71 ? 14.832 -1.538 38.365 1.00 60.62 71 ARG A N 1
ATOM 518 C CA . ARG A 1 71 ? 15.939 -1.738 39.291 1.00 60.62 71 ARG A CA 1
ATOM 519 C C . ARG A 1 71 ? 15.576 -1.007 40.576 1.00 60.62 71 ARG A C 1
ATOM 521 O O . ARG A 1 71 ? 15.108 0.126 40.524 1.00 60.62 71 ARG A O 1
ATOM 528 N N . HIS A 1 72 ? 15.685 -1.787 41.645 1.00 58.69 72 HIS A N 1
ATOM 529 C CA . HIS A 1 72 ? 15.378 -1.501 43.039 1.00 58.69 72 HIS A CA 1
ATOM 530 C C . HIS A 1 72 ? 15.952 -0.183 43.550 1.00 58.69 72 HIS A C 1
ATOM 532 O O . HIS A 1 72 ? 17.056 0.185 43.086 1.00 58.69 72 HIS A O 1
#

Nearest PDB structures (foldseek):
  7q9p-assembly1_C  TM=4.603E-01  e=6.758E+00  Severe acute respiratory syndrome coronavirus 2
  2gid-assembly2_J  TM=3.650E-01  e=7.242E+00  Trypanosoma brucei brucei TREU927

InterPro domains:
  IPR046160 Protein of unknown function DUF6162 [PF19659] (5-63)

Sequence (72 aa):
MLAPAAYLGLSQAPATSGSLLMRVQGSEPDIWLNRSANLAAPSDLTDQALIAAGWQQVVAQFDAGVTRQHRH

pLDDT: mean 83.54, std 13.5, range [53.28, 96.12]

Organism: Pseudomonas fluorescens (NCBI:txid294)

Secondary structure (DSSP, 8-state):
-PPPEEEEE--S-TTT--EEEEEEETTEEEEEEE--SSPPPPS--SHHHHHHTT-EEE--------------

Solvent-accessible surface area (backbone atoms only — not comparable to full-atom values): 4755 Å² total; per-residue (Å²): 132,83,74,84,47,72,49,79,47,81,43,93,48,34,93,83,39,50,22,39,37,40,39,40,63,88,91,53,70,48,43,31,39,34,60,63,76,86,71,75,86,74,90,54,86,49,69,68,52,34,46,76,72,59,37,43,74,62,81,82,79,78,80,89,74,90,77,84,75,88,71,136

Mean predicted aligned error: 8.17 Å

Foldseek 3Di:
DDDWDKDWACDCCLVVAWIWMWIDDPPDIWIKTDSDNDDDDDPDPDPVSCVVSVIDIDDDDPPPDPPPPPDD